Protein AF-X1JIT7-F1 (afdb_monomer_lite)

InterPro domains:
  IPR029058 Alpha/Beta hydrolase fold [G3DSA:3.40.50.1820] (1-82)

Foldseek 3Di:
DEEEPAAPPQRCLCPPCNHPQVPDDPFGKYWYFYPDYPCLQDPPNPPPVSNVVVVLLVVLVCCCPVVVDPPRDNQDDDPRIPDMDGD

Secondary structure (DSSP, 8-state):
-EEEEE-TTTHHHHHSTTSHHHHSPSS-EEEEEEEEETTTTSTT---HHHHHHHHHHHHHHHHHHTS--TT--TT---TTEEEEEE-

Organism: NCBI:txid412755

Structure (mmCIF, N/CA/C/O backbone):
data_AF-X1JIT7-F1
#
_entry.id   AF-X1JIT7-F1
#
loop_
_atom_site.group_PDB
_atom_site.id
_atom_site.type_symbol
_atom_site.label_atom_id
_atom_site.label_alt_id
_atom_site.label_comp_id
_atom_site.label_asym_id
_atom_site.label_entity_id
_atom_site.label_seq_id
_atom_site.pdbx_PDB_ins_code
_atom_site.Cartn_x
_atom_site.Cartn_y
_atom_site.Cartn_z
_atom_site.occupancy
_atom_site.B_iso_or_equiv
_atom_site.auth_seq_id
_atom_site.auth_comp_id
_atom_site.auth_asym_id
_atom_site.auth_atom_id
_atom_site.pdbx_PDB_model_num
ATOM 1 N N . TYR A 1 1 ? -1.201 -2.497 3.402 1.00 97.44 1 TYR A N 1
ATOM 2 C CA . TYR A 1 1 ? -0.336 -3.379 2.596 1.00 97.44 1 TYR A CA 1
ATOM 3 C C . TYR A 1 1 ? -0.031 -2.723 1.272 1.00 97.44 1 TYR A C 1
ATOM 5 O O . TYR A 1 1 ? -0.861 -1.976 0.769 1.00 97.44 1 TYR A O 1
ATOM 13 N N . GLN A 1 2 ? 1.164 -2.955 0.743 1.00 98.06 2 GLN A N 1
ATOM 14 C CA . GLN A 1 2 ? 1.639 -2.307 -0.474 1.00 98.06 2 GLN A CA 1
ATOM 15 C C . GLN A 1 2 ? 2.414 -3.319 -1.317 1.00 98.06 2 GLN A C 1
ATOM 17 O O . GLN A 1 2 ? 3.134 -4.150 -0.765 1.00 98.06 2 GLN A O 1
ATOM 22 N N . GLY A 1 3 ? 2.246 -3.246 -2.632 1.00 98.00 3 GLY A N 1
ATOM 23 C CA . GLY A 1 3 ? 2.947 -4.067 -3.613 1.00 98.00 3 GLY A CA 1
ATOM 24 C C . GLY A 1 3 ? 3.214 -3.283 -4.892 1.00 98.00 3 GLY A C 1
ATOM 25 O O . GLY A 1 3 ? 2.815 -2.124 -5.023 1.00 98.00 3 GLY A O 1
ATOM 26 N N . GLY A 1 4 ? 3.916 -3.897 -5.835 1.00 97.94 4 GLY A N 1
ATOM 27 C CA . GLY A 1 4 ? 4.300 -3.251 -7.081 1.00 97.94 4 GLY A CA 1
ATOM 28 C C . GLY A 1 4 ? 4.328 -4.221 -8.248 1.00 97.94 4 GLY A C 1
ATOM 29 O O . GLY A 1 4 ? 4.830 -5.338 -8.123 1.00 97.94 4 GLY A O 1
ATOM 30 N N . THR A 1 5 ? 3.869 -3.769 -9.417 1.00 98.19 5 THR A N 1
ATOM 31 C CA . THR A 1 5 ? 3.752 -4.638 -10.604 1.00 98.19 5 THR A CA 1
ATOM 32 C C . THR A 1 5 ? 5.095 -5.137 -11.151 1.00 98.19 5 THR A C 1
ATOM 34 O O . THR A 1 5 ? 5.131 -6.012 -12.015 1.00 98.19 5 THR A O 1
ATOM 37 N N . ARG A 1 6 ? 6.223 -4.584 -10.681 1.00 97.81 6 ARG A N 1
ATOM 38 C CA . ARG A 1 6 ? 7.592 -5.017 -11.012 1.00 97.81 6 ARG A CA 1
ATOM 39 C C . ARG A 1 6 ? 8.334 -5.601 -9.806 1.00 97.81 6 ARG A C 1
ATOM 41 O O . ARG A 1 6 ? 9.559 -5.705 -9.846 1.00 97.81 6 ARG A O 1
ATOM 48 N N . ASP A 1 7 ? 7.619 -5.974 -8.746 1.00 97.25 7 ASP A N 1
ATOM 49 C CA . ASP A 1 7 ? 8.139 -6.760 -7.623 1.00 97.25 7 ASP A CA 1
ATOM 50 C C . ASP A 1 7 ? 7.429 -8.126 -7.553 1.00 97.25 7 ASP A C 1
ATOM 52 O O . ASP A 1 7 ? 6.542 -8.333 -6.718 1.00 97.25 7 ASP A O 1
ATOM 56 N N . PRO A 1 8 ? 7.783 -9.069 -8.448 1.00 95.62 8 PRO A N 1
ATOM 57 C CA . PRO A 1 8 ? 7.141 -10.381 -8.509 1.00 95.62 8 PRO A CA 1
ATOM 58 C C . PRO A 1 8 ? 7.543 -11.305 -7.353 1.00 95.62 8 PRO A C 1
ATOM 60 O O . PRO A 1 8 ? 6.950 -12.367 -7.198 1.00 95.62 8 PRO A O 1
ATOM 63 N N . GLN A 1 9 ? 8.554 -10.943 -6.558 1.00 94.06 9 GLN A N 1
ATOM 64 C CA . GLN A 1 9 ? 9.028 -11.773 -5.451 1.00 94.06 9 GLN A CA 1
ATOM 65 C C . GLN A 1 9 ? 8.249 -11.486 -4.166 1.00 94.06 9 GLN A C 1
ATOM 67 O O . GLN A 1 9 ? 7.921 -12.420 -3.437 1.00 94.06 9 GLN A O 1
ATOM 72 N N . ILE A 1 10 ? 7.925 -10.216 -3.899 1.00 97.19 10 ILE A N 1
ATOM 73 C CA . ILE A 1 10 ? 7.236 -9.817 -2.665 1.00 97.19 10 ILE A CA 1
ATOM 74 C C . ILE A 1 10 ? 5.743 -9.591 -2.877 1.00 97.19 10 ILE A C 1
ATOM 76 O O . ILE A 1 10 ? 4.946 -10.019 -2.048 1.00 97.19 10 ILE A O 1
ATOM 80 N N . THR A 1 11 ? 5.316 -8.975 -3.983 1.00 97.31 11 THR A N 1
ATOM 81 C CA . THR A 1 11 ? 3.891 -8.637 -4.165 1.00 97.31 11 THR A CA 1
ATOM 82 C C . THR A 1 11 ? 2.956 -9.847 -4.018 1.00 97.31 11 THR A C 1
ATOM 84 O O . THR A 1 11 ? 1.958 -9.723 -3.302 1.00 97.31 11 THR A O 1
ATOM 87 N N . PRO A 1 12 ? 3.275 -11.046 -4.551 1.00 95.88 12 PRO A N 1
ATOM 88 C CA . PRO A 1 12 ? 2.427 -12.224 -4.356 1.00 95.88 12 PRO A CA 1
ATOM 89 C C . PRO A 1 12 ? 2.337 -12.700 -2.899 1.00 95.88 12 PRO A C 1
ATOM 91 O O . PRO A 1 12 ? 1.284 -13.183 -2.485 1.00 95.88 12 PRO 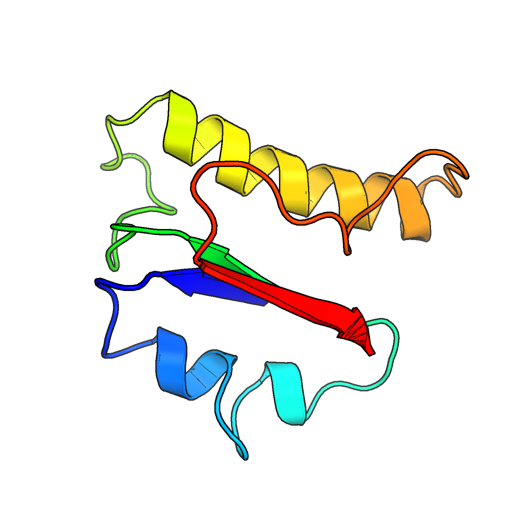A O 1
ATOM 94 N N . THR A 1 13 ? 3.403 -12.547 -2.104 1.00 96.94 13 THR A N 1
ATOM 95 C CA . THR A 1 13 ? 3.408 -12.931 -0.678 1.00 96.94 13 THR A CA 1
ATOM 96 C C . THR A 1 13 ? 2.668 -11.916 0.194 1.00 96.94 13 THR A C 1
ATOM 98 O O . THR A 1 13 ? 2.266 -12.224 1.316 1.00 96.94 13 THR A O 1
ATOM 101 N N . VAL A 1 14 ? 2.431 -10.714 -0.332 1.00 97.19 14 VAL A N 1
ATOM 102 C CA . VAL A 1 14 ? 1.617 -9.684 0.312 1.00 97.19 14 VAL A CA 1
ATOM 103 C C . VAL A 1 14 ? 0.144 -9.818 -0.080 1.00 97.19 14 VAL A C 1
ATOM 105 O O . VAL A 1 14 ? -0.699 -9.921 0.807 1.00 97.19 14 VAL A O 1
ATOM 108 N N . MET A 1 15 ? -0.173 -9.825 -1.378 1.00 95.19 15 MET A N 1
ATOM 109 C CA . MET A 1 15 ? -1.548 -9.768 -1.900 1.00 95.19 15 MET A CA 1
ATOM 110 C C . MET A 1 15 ? -2.237 -11.136 -1.978 1.00 95.19 15 MET A C 1
ATOM 112 O O . MET A 1 15 ? -3.443 -11.210 -1.762 1.00 95.19 15 MET A O 1
ATOM 116 N N . GLY A 1 16 ? -1.500 -12.201 -2.319 1.00 86.69 16 GLY A N 1
ATOM 117 C CA . GLY A 1 16 ? -2.076 -13.467 -2.781 1.00 86.69 16 GLY A CA 1
ATOM 118 C C . GLY A 1 16 ? -3.023 -14.154 -1.782 1.00 86.69 16 GLY A C 1
ATOM 119 O O . GLY A 1 16 ? -3.154 -13.715 -0.640 1.00 86.69 16 GLY A O 1
ATOM 120 N N . PRO A 1 17 ? -3.661 -15.279 -2.157 1.00 89.25 17 PRO A N 1
ATOM 121 C CA . PRO A 1 17 ? -4.648 -15.966 -1.309 1.00 89.25 17 PRO A CA 1
ATOM 122 C C . PRO A 1 17 ? -4.134 -16.332 0.093 1.00 89.25 17 PRO A C 1
ATOM 124 O O . PRO A 1 17 ?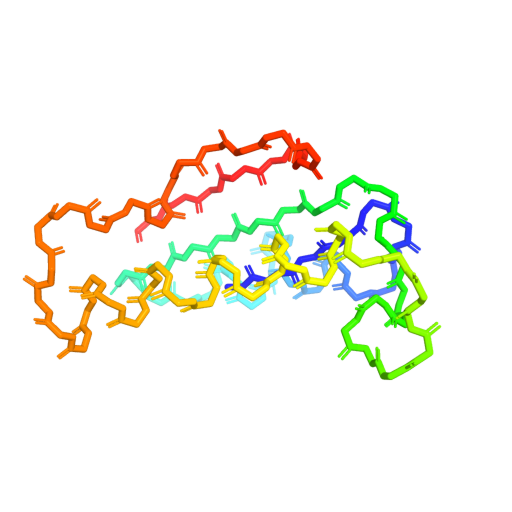 -4.875 -16.261 1.066 1.00 89.25 17 PRO A O 1
ATOM 127 N N . ASN A 1 18 ? -2.839 -16.643 0.199 1.00 91.94 18 ASN A N 1
ATOM 128 C CA . ASN A 1 18 ? -2.141 -16.908 1.461 1.00 91.94 18 ASN A CA 1
ATOM 129 C C . ASN A 1 18 ? -1.198 -15.759 1.857 1.00 91.94 18 ASN A C 1
ATOM 131 O O . ASN A 1 18 ? -0.297 -15.941 2.670 1.00 91.94 18 ASN A O 1
ATOM 135 N N . GLY A 1 19 ? -1.347 -14.587 1.248 1.00 95.44 19 GLY A N 1
ATOM 136 C CA . GLY A 1 19 ? -0.517 -13.422 1.504 1.00 95.44 19 GLY A CA 1
ATOM 137 C C . GLY A 1 19 ? -0.911 -12.684 2.781 1.00 95.44 19 GLY A C 1
ATOM 138 O O . GLY A 1 19 ? -2.004 -12.875 3.323 1.00 95.44 19 GLY A O 1
ATOM 139 N N . ALA A 1 20 ? -0.021 -11.818 3.262 1.00 96.88 20 ALA A N 1
ATOM 140 C CA . ALA A 1 20 ? -0.222 -11.072 4.506 1.00 96.88 20 ALA A CA 1
ATOM 141 C C . ALA A 1 20 ? -1.531 -10.256 4.521 1.00 96.88 20 ALA A C 1
ATOM 143 O O . ALA A 1 20 ? -2.229 -10.219 5.538 1.00 96.88 20 ALA A O 1
ATOM 144 N N . PHE A 1 21 ? -1.905 -9.646 3.390 1.00 97.12 21 PHE A N 1
ATOM 145 C CA . PHE A 1 21 ? -3.175 -8.936 3.257 1.00 97.12 21 PHE A CA 1
ATOM 146 C C . PHE A 1 21 ? -4.358 -9.881 3.469 1.00 97.12 21 PHE A C 1
ATOM 148 O O . PHE A 1 21 ? -5.196 -9.620 4.332 1.00 97.12 21 PHE A O 1
ATOM 155 N N . SER A 1 22 ? -4.402 -11.008 2.756 1.00 95.12 22 SER A N 1
ATOM 156 C CA . SER A 1 22 ? -5.486 -11.996 2.846 1.00 95.12 22 SER A CA 1
ATOM 157 C C . SER A 1 22 ? -5.657 -12.564 4.255 1.00 95.12 22 SER A C 1
ATOM 159 O O . SER A 1 22 ? -6.788 -12.737 4.702 1.00 95.12 22 SER A O 1
ATOM 161 N N . GLN A 1 23 ? -4.566 -12.730 5.004 1.00 96.19 23 GLN A N 1
ATOM 162 C CA . GLN A 1 23 ? -4.594 -13.259 6.374 1.00 96.19 23 GLN A CA 1
ATOM 163 C C . GLN A 1 23 ? -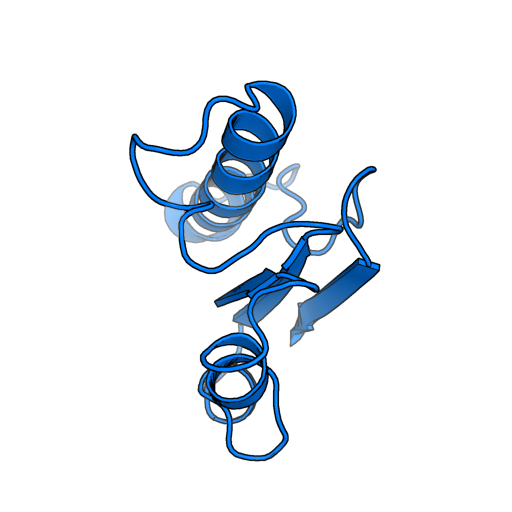4.942 -12.223 7.458 1.00 96.19 23 GLN A C 1
ATOM 165 O O . GLN A 1 23 ? -5.257 -12.593 8.585 1.00 96.19 23 GLN A O 1
ATOM 170 N N . SER A 1 24 ? -4.892 -10.926 7.152 1.00 96.25 24 SER A N 1
ATOM 171 C CA . SER A 1 24 ? -5.156 -9.880 8.151 1.00 96.25 24 SER A CA 1
ATOM 172 C C . SER A 1 24 ? -6.639 -9.709 8.457 1.00 96.25 24 SER A C 1
ATOM 174 O O . SER A 1 24 ? -7.465 -9.763 7.551 1.00 96.25 24 SER A O 1
ATOM 176 N N . ALA A 1 25 ? -6.991 -9.436 9.712 1.00 96.00 25 ALA A N 1
ATOM 177 C CA . ALA A 1 25 ? -8.346 -9.001 10.044 1.00 96.00 25 ALA A CA 1
ATOM 178 C C . ALA A 1 25 ? -8.603 -7.564 9.556 1.00 96.00 25 ALA A C 1
ATOM 180 O O . ALA A 1 25 ? -7.669 -6.780 9.376 1.00 96.00 25 ALA A O 1
ATOM 181 N N . SER A 1 26 ? -9.873 -7.226 9.349 1.00 94.38 26 SER A N 1
ATOM 182 C CA . SER A 1 26 ? -10.313 -5.866 9.032 1.00 94.38 26 SER A CA 1
ATOM 183 C C . SER A 1 26 ? -10.085 -4.900 10.209 1.00 94.38 26 SER A C 1
ATOM 185 O O . SER A 1 26 ? -10.208 -5.322 11.363 1.00 94.38 26 SER A O 1
ATOM 187 N N . PRO A 1 27 ? -9.824 -3.601 9.957 1.00 94.38 27 PRO A N 1
ATOM 188 C CA . PRO A 1 27 ? -9.687 -2.971 8.643 1.00 94.38 27 PRO A CA 1
ATOM 189 C C . PRO A 1 27 ? -8.307 -3.217 8.016 1.00 94.38 27 PRO A C 1
ATOM 191 O O . PRO A 1 27 ? -7.271 -2.982 8.644 1.00 94.38 27 PRO A O 1
ATOM 194 N N . ALA A 1 28 ? -8.281 -3.628 6.749 1.00 95.75 28 ALA A N 1
ATOM 195 C CA . ALA A 1 28 ? -7.048 -3.818 5.995 1.00 95.75 28 ALA A CA 1
ATOM 196 C C . ALA A 1 28 ? -7.188 -3.330 4.551 1.00 95.75 28 ALA A C 1
ATOM 198 O O . ALA A 1 28 ? -8.206 -3.535 3.898 1.00 95.75 28 ALA A O 1
ATOM 199 N N . TYR A 1 29 ? -6.104 -2.751 4.031 1.00 97.38 29 TYR A N 1
ATOM 200 C CA . TYR A 1 29 ? -6.032 -2.241 2.663 1.00 97.38 29 TYR A CA 1
ATOM 201 C C . TYR A 1 29 ? -4.803 -2.785 1.957 1.00 97.38 29 TYR A C 1
ATOM 203 O O . TYR A 1 29 ? -3.732 -2.884 2.566 1.00 97.38 29 TYR A O 1
ATOM 211 N N . PHE A 1 30 ? -4.934 -3.082 0.674 1.00 98.12 30 PHE A N 1
ATOM 212 C CA . PHE A 1 30 ? -3.821 -3.384 -0.210 1.00 98.12 30 PHE A CA 1
ATOM 213 C C . PHE A 1 30 ? -3.845 -2.433 -1.404 1.00 98.12 30 PHE A C 1
ATOM 215 O O . PHE A 1 30 ? -4.901 -2.197 -1.977 1.00 98.12 30 PHE A O 1
ATOM 222 N N . VAL A 1 31 ? -2.680 -1.907 -1.778 1.00 98.50 31 VAL A N 1
ATOM 223 C CA . VAL A 1 31 ? -2.494 -1.125 -3.003 1.00 98.50 31 VAL A CA 1
ATOM 224 C C . VAL A 1 31 ? -1.331 -1.690 -3.809 1.00 98.50 31 VAL A C 1
ATOM 226 O O . VAL A 1 31 ? -0.243 -1.912 -3.269 1.00 98.50 31 VAL A O 1
ATOM 229 N N . GLU A 1 32 ? -1.553 -1.902 -5.104 1.00 98.44 32 GLU A N 1
ATOM 230 C CA . GLU A 1 32 ? -0.501 -2.240 -6.060 1.00 98.44 32 GLU A CA 1
ATOM 231 C C . GLU A 1 32 ? -0.127 -1.009 -6.890 1.00 98.44 32 GLU A C 1
ATOM 233 O O . GLU A 1 32 ? -0.957 -0.414 -7.583 1.00 98.44 32 GLU A O 1
ATOM 238 N N . PHE A 1 33 ? 1.144 -0.621 -6.822 1.00 98.44 33 PHE A N 1
ATOM 239 C CA . PHE A 1 33 ? 1.680 0.514 -7.560 1.00 98.44 33 PHE A CA 1
ATOM 240 C C . PHE A 1 33 ? 2.185 0.084 -8.938 1.00 98.44 33 PHE A C 1
ATOM 242 O O . PHE A 1 33 ? 3.011 -0.826 -9.085 1.00 98.44 33 PHE A O 1
ATOM 249 N N . ASN A 1 34 ? 1.739 0.795 -9.969 1.00 98.12 34 ASN A N 1
ATOM 250 C CA . ASN A 1 34 ? 2.164 0.541 -11.333 1.00 98.12 34 ASN A CA 1
ATOM 251 C C . ASN A 1 34 ? 3.659 0.858 -11.496 1.00 98.12 34 ASN A C 1
ATOM 253 O O . ASN A 1 34 ? 4.123 1.948 -11.168 1.00 98.12 34 ASN A O 1
ATOM 257 N N . ARG A 1 35 ? 4.413 -0.084 -12.069 1.00 96.81 35 ARG A N 1
ATOM 258 C CA . ARG A 1 35 ? 5.857 -0.003 -12.345 1.0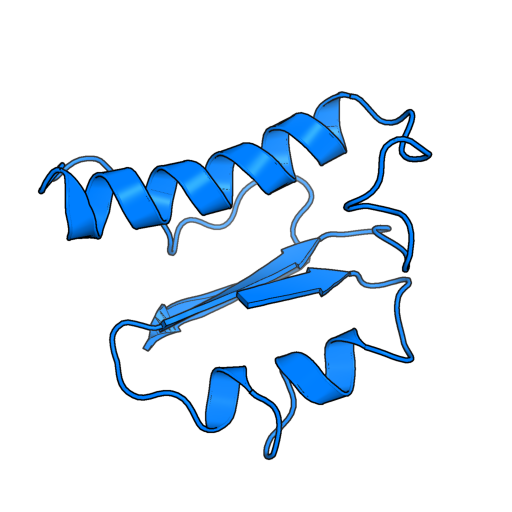0 96.81 35 ARG A CA 1
ATOM 259 C C . ARG A 1 35 ? 6.744 0.090 -11.098 1.00 96.81 35 ARG A C 1
ATOM 261 O O . ARG A 1 35 ? 7.957 0.236 -11.262 1.00 96.81 35 ARG A O 1
ATOM 268 N N . ALA A 1 36 ? 6.192 -0.038 -9.893 1.00 97.88 36 ALA A N 1
ATOM 269 C CA . ALA A 1 36 ? 6.983 -0.146 -8.674 1.00 97.88 36 ALA A CA 1
ATOM 270 C C . ALA A 1 36 ? 7.689 -1.506 -8.628 1.00 97.88 36 ALA A C 1
ATOM 272 O O . ALA A 1 36 ? 7.057 -2.547 -8.800 1.00 97.88 36 ALA A O 1
ATOM 273 N N . GLY A 1 37 ? 9.009 -1.482 -8.442 1.00 96.88 37 GLY A N 1
ATOM 274 C CA . GLY A 1 37 ? 9.824 -2.674 -8.212 1.00 96.88 37 GLY A CA 1
ATOM 275 C C . GLY A 1 37 ? 10.294 -2.767 -6.766 1.00 96.88 37 GLY A C 1
ATOM 276 O O . GLY A 1 37 ? 9.993 -1.896 -5.957 1.00 96.88 37 GLY A O 1
ATOM 277 N N . HIS A 1 38 ? 11.102 -3.781 -6.464 1.00 96.75 38 HIS A N 1
ATOM 278 C CA . HIS A 1 38 ? 11.519 -4.115 -5.096 1.00 96.75 38 HIS A CA 1
ATOM 279 C C . HIS A 1 38 ? 12.139 -2.952 -4.299 1.00 96.75 38 HIS A C 1
ATOM 281 O O . HIS A 1 38 ? 11.967 -2.830 -3.092 1.00 96.75 38 HIS A O 1
ATOM 287 N N . GLN A 1 39 ? 12.822 -2.037 -4.989 1.00 96.12 39 GLN A N 1
ATOM 288 C CA . GLN A 1 39 ? 13.473 -0.873 -4.382 1.00 96.12 39 GLN A CA 1
ATOM 289 C C . GLN A 1 39 ? 12.569 0.372 -4.286 1.00 96.12 39 GLN A C 1
ATOM 291 O O . GLN A 1 39 ? 13.038 1.438 -3.897 1.00 96.12 39 GLN A O 1
ATOM 296 N N . ALA A 1 40 ? 11.281 0.290 -4.645 1.00 97.19 40 ALA A N 1
ATOM 297 C CA . ALA A 1 40 ? 10.397 1.461 -4.698 1.00 97.19 40 ALA A CA 1
ATOM 298 C C . ALA A 1 40 ? 10.190 2.135 -3.328 1.00 97.19 40 ALA A C 1
ATOM 300 O O . ALA A 1 40 ? 9.984 3.348 -3.270 1.00 97.19 40 ALA A O 1
ATOM 301 N N . TRP A 1 41 ? 10.303 1.367 -2.242 1.00 96.94 41 TRP A N 1
ATOM 302 C CA . TRP A 1 41 ? 10.149 1.827 -0.858 1.00 96.94 41 TRP A CA 1
ATOM 303 C C . TRP A 1 41 ? 11.460 2.266 -0.195 1.00 96.94 41 TRP A C 1
ATOM 305 O O . TRP A 1 41 ? 11.466 2.608 0.985 1.00 96.94 41 TRP A O 1
ATOM 315 N N . THR A 1 42 ? 12.577 2.257 -0.924 1.00 95.31 42 THR A N 1
ATOM 316 C CA . THR A 1 42 ? 13.888 2.646 -0.391 1.00 95.31 42 THR A CA 1
ATOM 317 C C . THR A 1 42 ? 14.321 4.017 -0.910 1.00 95.31 42 THR A C 1
ATOM 319 O O . THR A 1 42 ? 13.689 4.630 -1.776 1.00 95.31 42 THR A O 1
ATOM 322 N N . ASN A 1 43 ? 15.452 4.512 -0.402 1.00 93.75 43 ASN A N 1
ATOM 323 C CA . ASN A 1 43 ? 16.049 5.761 -0.878 1.00 93.75 43 ASN A CA 1
ATOM 324 C C . ASN A 1 43 ? 16.614 5.671 -2.308 1.00 93.75 43 ASN A C 1
ATOM 326 O O . ASN A 1 43 ? 16.921 6.711 -2.887 1.00 93.75 43 ASN A O 1
ATOM 330 N N . TYR A 1 44 ? 16.698 4.471 -2.896 1.00 92.94 44 TYR A N 1
ATOM 331 C CA . TYR A 1 44 ? 17.105 4.272 -4.292 1.00 92.94 44 TYR A CA 1
ATOM 332 C C . TYR A 1 44 ? 15.995 4.598 -5.300 1.00 92.94 44 TYR A C 1
ATOM 334 O O . TYR A 1 44 ? 16.245 4.685 -6.502 1.00 92.94 44 TYR A O 1
ATOM 342 N N . ASN A 1 45 ? 14.760 4.806 -4.840 1.00 92.12 45 ASN A N 1
ATOM 343 C CA . ASN A 1 45 ? 13.699 5.302 -5.699 1.00 92.12 45 ASN A CA 1
ATOM 344 C C . ASN A 1 45 ? 13.894 6.804 -5.974 1.00 92.12 45 ASN A C 1
ATOM 346 O O . ASN A 1 45 ? 13.705 7.643 -5.090 1.00 92.12 45 ASN A O 1
ATOM 350 N N . HIS A 1 46 ? 14.237 7.142 -7.218 1.00 92.50 46 HIS A N 1
ATOM 351 C CA . HIS A 1 46 ? 14.377 8.526 -7.686 1.00 92.50 46 HIS A CA 1
ATOM 352 C C . HIS A 1 46 ? 13.092 9.095 -8.314 1.00 92.50 46 HIS A C 1
ATOM 354 O O . HIS A 1 46 ? 13.039 10.278 -8.648 1.00 92.50 46 HIS A O 1
ATOM 360 N N . ASN A 1 47 ? 12.034 8.289 -8.463 1.00 95.50 47 ASN A N 1
ATOM 361 C CA . ASN A 1 47 ? 10.745 8.756 -8.967 1.00 95.50 47 ASN A CA 1
ATOM 362 C C . ASN A 1 47 ? 9.961 9.441 -7.838 1.00 95.50 47 ASN A C 1
ATOM 364 O O . ASN A 1 47 ? 9.291 8.782 -7.042 1.00 95.50 47 ASN A O 1
ATOM 368 N N . LYS A 1 48 ? 10.038 10.775 -7.789 1.00 95.62 48 LYS A N 1
ATOM 369 C CA . LYS A 1 48 ? 9.384 11.600 -6.763 1.00 95.62 48 LYS A CA 1
ATOM 370 C C . LYS A 1 48 ? 7.879 11.332 -6.658 1.00 95.62 48 LYS A C 1
ATOM 372 O O . LYS A 1 48 ? 7.401 11.081 -5.558 1.00 95.62 48 LYS A O 1
ATOM 377 N N . THR A 1 49 ? 7.168 11.299 -7.784 1.00 96.12 49 THR A N 1
ATOM 378 C CA . THR A 1 49 ? 5.718 11.058 -7.816 1.00 96.12 49 THR A CA 1
ATOM 379 C C . THR A 1 49 ? 5.355 9.708 -7.203 1.00 96.12 49 THR A C 1
ATOM 381 O O . THR A 1 49 ? 4.426 9.620 -6.409 1.00 96.12 49 THR A O 1
ATOM 384 N N . MET A 1 50 ? 6.118 8.652 -7.500 1.00 96.56 50 MET A N 1
ATOM 385 C CA . MET A 1 50 ? 5.878 7.335 -6.903 1.00 96.56 50 MET A CA 1
ATOM 386 C C . MET A 1 50 ? 6.147 7.325 -5.393 1.00 96.56 50 MET A C 1
ATOM 388 O O . MET A 1 50 ? 5.406 6.686 -4.654 1.00 96.56 50 MET A O 1
ATOM 392 N N . LYS A 1 51 ? 7.172 8.045 -4.913 1.00 97.00 51 LYS A N 1
ATOM 393 C CA . LYS A 1 51 ? 7.425 8.177 -3.467 1.00 97.00 51 LYS A CA 1
ATOM 394 C C . LYS A 1 51 ? 6.269 8.878 -2.762 1.00 97.00 51 LYS A C 1
ATOM 396 O O . LYS A 1 51 ? 5.817 8.409 -1.724 1.00 97.00 51 LYS A O 1
ATOM 401 N N . GLU A 1 52 ? 5.800 9.986 -3.329 1.00 97.25 52 GLU A N 1
ATOM 402 C CA . GLU A 1 52 ? 4.672 10.752 -2.792 1.00 97.25 52 GLU A CA 1
ATOM 403 C C . GLU A 1 52 ? 3.399 9.907 -2.759 1.00 97.25 52 GLU A C 1
ATOM 405 O O . GLU A 1 52 ? 2.706 9.900 -1.746 1.00 97.25 52 GLU A O 1
ATOM 410 N N . LEU A 1 53 ? 3.151 9.124 -3.811 1.00 97.94 53 LEU A N 1
ATOM 411 C CA . LEU A 1 53 ? 2.015 8.210 -3.886 1.00 97.94 53 LEU A CA 1
ATOM 412 C C . LEU A 1 53 ? 2.099 7.070 -2.852 1.00 97.94 53 LEU A C 1
ATOM 414 O O . LEU A 1 53 ? 1.116 6.749 -2.191 1.00 97.94 53 LEU A O 1
ATOM 418 N N . ILE A 1 54 ? 3.277 6.470 -2.655 1.00 97.94 54 ILE A N 1
ATOM 419 C CA . ILE A 1 54 ? 3.493 5.463 -1.600 1.00 97.94 54 ILE A CA 1
ATOM 420 C C . ILE A 1 54 ? 3.186 6.059 -0.218 1.00 97.94 54 ILE A C 1
ATOM 422 O O . ILE A 1 54 ? 2.483 5.441 0.588 1.00 97.94 54 ILE A O 1
ATOM 426 N N . ILE A 1 55 ? 3.690 7.269 0.044 1.00 97.75 55 ILE A N 1
ATOM 427 C CA . ILE A 1 55 ? 3.483 7.984 1.306 1.00 97.75 55 ILE A CA 1
ATOM 428 C C . ILE A 1 55 ? 2.007 8.348 1.494 1.00 97.75 55 ILE A C 1
ATOM 430 O O . ILE A 1 55 ? 1.494 8.193 2.602 1.00 97.75 55 ILE A O 1
ATOM 434 N N . SER A 1 56 ? 1.305 8.788 0.445 1.00 98.06 56 SER A N 1
ATOM 435 C CA . SER A 1 56 ? -0.090 9.222 0.558 1.00 98.06 56 SER A CA 1
ATOM 436 C C . SER A 1 56 ? -1.005 8.099 1.039 1.00 98.06 56 SER A C 1
ATOM 438 O O . SER A 1 56 ? -1.844 8.343 1.899 1.00 98.06 56 SER A O 1
ATOM 440 N N . TYR A 1 57 ? -0.809 6.860 0.575 1.00 98.38 57 TYR A N 1
ATOM 441 C CA . TYR A 1 57 ? -1.575 5.714 1.084 1.00 98.38 57 TYR A CA 1
ATOM 442 C C . TYR A 1 57 ? -1.256 5.389 2.548 1.00 98.38 57 TYR A C 1
ATOM 444 O O . TYR A 1 57 ? -2.167 5.065 3.312 1.00 98.38 57 TYR A O 1
ATOM 452 N N . CYS A 1 58 ? 0.011 5.502 2.966 1.00 97.69 58 CYS A N 1
ATOM 453 C CA . CYS A 1 58 ? 0.379 5.331 4.375 1.00 97.69 58 CYS A CA 1
ATOM 454 C C . CYS A 1 58 ? -0.311 6.380 5.255 1.00 97.69 58 CYS A C 1
ATOM 456 O O . CYS A 1 58 ? -0.895 6.042 6.285 1.00 97.69 58 CYS A O 1
ATOM 458 N N . LEU A 1 59 ? -0.274 7.646 4.833 1.00 98.31 59 LEU A N 1
ATOM 459 C CA . LEU A 1 59 ? -0.908 8.742 5.558 1.00 98.31 59 LEU A CA 1
ATOM 460 C C . LEU A 1 59 ? -2.429 8.606 5.572 1.00 98.31 59 LEU A C 1
ATOM 462 O O . LEU A 1 59 ? -3.009 8.742 6.639 1.00 98.31 59 LEU A O 1
ATOM 466 N N . ALA A 1 60 ? -3.071 8.254 4.455 1.00 98.38 60 ALA A N 1
ATOM 467 C CA . ALA A 1 60 ? -4.523 8.085 4.394 1.00 98.38 60 ALA A CA 1
ATOM 468 C C . ALA A 1 60 ? -5.025 7.030 5.394 1.00 98.38 60 ALA A C 1
ATOM 470 O O . ALA A 1 60 ? -6.027 7.248 6.074 1.00 98.38 60 ALA A O 1
ATOM 471 N N . PHE A 1 61 ? -4.308 5.911 5.544 1.00 97.56 61 PHE A N 1
ATOM 472 C CA . PHE A 1 61 ? -4.654 4.900 6.543 1.00 97.56 61 PHE A CA 1
ATOM 473 C C . PHE A 1 61 ? -4.519 5.440 7.975 1.00 97.56 61 PHE A C 1
ATOM 475 O O . PHE A 1 61 ? -5.437 5.304 8.786 1.00 97.56 61 PHE A O 1
ATOM 482 N N . LEU A 1 62 ? -3.392 6.084 8.291 1.00 98.06 62 LEU A N 1
ATOM 483 C CA . LEU A 1 62 ? -3.145 6.633 9.627 1.00 98.06 62 LEU A CA 1
ATOM 484 C C . LEU A 1 62 ? -4.110 7.777 9.961 1.00 98.06 62 LEU A C 1
ATOM 486 O O . LEU A 1 62 ? -4.645 7.843 11.065 1.00 98.06 62 LEU A O 1
ATOM 490 N N . ASP A 1 63 ? -4.389 8.653 9.006 1.00 98.56 63 ASP A N 1
ATOM 491 C CA . ASP A 1 63 ? -5.342 9.741 9.174 1.00 98.56 63 ASP A CA 1
ATOM 492 C C . ASP A 1 63 ? -6.748 9.192 9.435 1.00 98.56 63 ASP A C 1
ATOM 494 O O . ASP A 1 63 ? -7.437 9.700 10.320 1.00 98.56 63 ASP A O 1
ATOM 498 N N . LYS A 1 64 ? -7.154 8.117 8.746 1.00 97.94 64 LYS A N 1
ATOM 499 C CA . LYS A 1 64 ? -8.457 7.476 8.962 1.00 97.94 64 LYS A CA 1
ATOM 500 C C . LYS A 1 64 ? -8.570 6.836 10.344 1.00 97.94 64 LYS A C 1
ATOM 502 O O . LYS A 1 64 ? -9.526 7.117 11.062 1.00 97.94 64 LYS A O 1
ATOM 507 N N . TYR A 1 65 ? -7.613 5.986 10.715 1.00 96.44 65 TYR A N 1
ATOM 508 C CA . TYR A 1 65 ? -7.765 5.084 11.865 1.00 96.44 65 TYR A CA 1
ATOM 509 C C . TYR A 1 65 ? -7.062 5.539 13.140 1.00 96.44 65 TYR A C 1
ATOM 511 O O . TYR A 1 65 ? -7.473 5.141 14.225 1.00 96.44 65 TYR A O 1
ATOM 519 N N . VAL A 1 66 ? -6.031 6.377 13.035 1.00 96.62 66 VAL A N 1
ATOM 520 C CA . VAL A 1 66 ? -5.325 6.923 14.205 1.00 96.62 66 VAL A CA 1
ATOM 521 C C . VAL A 1 66 ? -5.852 8.310 14.549 1.00 96.62 66 VAL A C 1
ATOM 523 O O . VAL A 1 66 ? -6.078 8.605 15.718 1.00 96.62 66 VAL A O 1
ATOM 526 N N . LYS A 1 67 ? -6.080 9.162 13.541 1.00 97.88 67 LYS A N 1
ATOM 527 C CA . LYS A 1 67 ? -6.574 10.534 13.761 1.00 97.88 67 LYS A CA 1
ATOM 528 C C . LYS A 1 67 ? -8.096 10.671 13.668 1.00 97.88 67 LYS A C 1
ATOM 530 O O . LYS A 1 67 ? -8.615 11.733 13.995 1.00 97.88 67 LYS A O 1
ATOM 535 N N . GLY A 1 68 ? -8.809 9.638 13.216 1.00 97.50 68 GLY A N 1
ATOM 536 C CA . GLY A 1 68 ? -10.268 9.673 13.073 1.00 97.50 68 GLY A CA 1
ATOM 537 C C . GLY A 1 68 ? -10.764 10.609 11.964 1.00 97.50 68 GLY A C 1
ATOM 538 O O . GLY A 1 68 ? -11.890 11.098 12.027 1.00 97.50 68 GLY A O 1
ATOM 539 N N . SER A 1 69 ? -9.937 10.896 10.955 1.00 97.88 69 SER A N 1
ATOM 540 C CA . SER A 1 69 ? -10.304 11.790 9.857 1.00 97.88 69 SER A CA 1
ATOM 541 C C . SER A 1 69 ? -11.398 11.173 8.983 1.00 97.88 69 SER A C 1
ATOM 543 O O . SER A 1 69 ? -11.202 10.138 8.340 1.00 97.88 69 SER A O 1
ATOM 545 N N . ALA A 1 70 ? -12.554 11.836 8.910 1.00 95.25 70 ALA A N 1
ATOM 546 C CA . ALA A 1 70 ? -13.669 11.381 8.085 1.00 95.25 70 ALA A CA 1
ATOM 547 C C . ALA A 1 70 ? -13.370 11.479 6.578 1.00 95.25 70 ALA A C 1
ATOM 549 O O . ALA A 1 70 ? -13.874 10.659 5.814 1.00 95.25 70 ALA A O 1
ATOM 550 N N . SER A 1 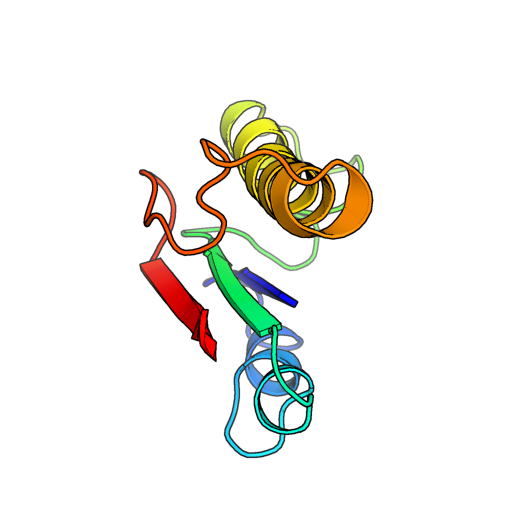71 ? -12.530 12.435 6.169 1.00 95.81 71 SER A N 1
ATOM 551 C CA . SER A 1 71 ? -12.168 12.686 4.769 1.00 95.81 71 SER A CA 1
ATOM 552 C C . SER A 1 71 ? -11.033 11.804 4.248 1.00 95.81 71 SER A C 1
ATOM 554 O O . SER A 1 71 ? -10.772 11.802 3.048 1.00 95.81 71 SER A O 1
ATOM 556 N N . ALA A 1 72 ? -10.350 11.056 5.118 1.00 97.50 72 ALA A N 1
ATOM 557 C CA . ALA A 1 72 ? -9.320 10.123 4.688 1.00 97.50 72 ALA A CA 1
ATOM 558 C C . ALA A 1 72 ? -9.947 8.914 3.968 1.00 97.50 72 ALA A C 1
ATOM 560 O O . ALA A 1 72 ? -10.868 8.277 4.494 1.00 97.50 72 ALA A O 1
ATOM 561 N N . ALA A 1 73 ? -9.426 8.605 2.777 1.00 96.81 73 ALA A N 1
ATOM 562 C CA . ALA A 1 73 ? -9.948 7.583 1.867 1.00 96.81 73 ALA A CA 1
ATOM 563 C C . ALA A 1 73 ? -8.847 6.578 1.453 1.00 96.81 73 ALA A C 1
ATOM 565 O O . ALA A 1 73 ? -8.310 6.664 0.348 1.00 96.81 73 ALA A O 1
ATOM 566 N N . PRO A 1 74 ? -8.446 5.647 2.342 1.00 96.75 74 PRO A N 1
ATOM 567 C CA . PRO A 1 74 ? -7.398 4.658 2.053 1.00 96.75 74 PRO A CA 1
ATOM 568 C C . PRO A 1 74 ? -7.774 3.614 0.978 1.00 96.75 74 PRO A C 1
ATOM 570 O O . PRO A 1 74 ? -6.887 2.949 0.448 1.00 96.75 74 PRO A O 1
ATOM 573 N N . ASP A 1 75 ? -9.057 3.478 0.644 1.00 96.38 75 ASP A N 1
ATOM 574 C CA . ASP A 1 75 ? -9.616 2.679 -0.459 1.00 96.38 75 ASP A CA 1
ATOM 575 C C . ASP A 1 75 ? -9.657 3.411 -1.805 1.00 96.38 75 ASP A C 1
ATOM 577 O O . ASP A 1 75 ? -9.936 2.792 -2.835 1.00 96.38 75 ASP A O 1
ATOM 581 N N . GLN A 1 76 ? -9.391 4.718 -1.839 1.00 97.56 76 GLN A N 1
ATOM 582 C CA . GLN A 1 76 ? -9.450 5.461 -3.090 1.00 97.56 76 GLN A CA 1
ATOM 583 C C . GLN A 1 76 ? -8.356 4.976 -4.043 1.00 97.56 76 GLN A C 1
ATOM 585 O O . GLN A 1 76 ? -7.173 4.999 -3.708 1.00 97.56 76 GLN A O 1
ATOM 590 N N . LYS A 1 77 ? -8.733 4.591 -5.264 1.00 97.88 77 LYS A N 1
ATOM 591 C CA . LYS A 1 77 ? -7.786 4.293 -6.343 1.00 97.88 77 LYS A CA 1
ATOM 592 C C . LYS A 1 77 ? -7.252 5.592 -6.947 1.00 97.88 77 LYS A C 1
ATOM 594 O O . LYS A 1 77 ? -8.025 6.393 -7.466 1.00 97.88 77 LYS A O 1
ATOM 599 N N . LEU A 1 78 ? -5.940 5.792 -6.867 1.00 97.81 78 LEU A N 1
ATOM 600 C CA . LEU A 1 78 ? -5.247 6.970 -7.391 1.00 97.81 78 LEU A CA 1
ATOM 601 C C . LEU A 1 78 ? -4.471 6.634 -8.670 1.00 97.81 78 LEU A C 1
ATOM 603 O O . LEU A 1 78 ? -4.086 5.481 -8.897 1.00 97.81 78 LEU A O 1
ATOM 607 N N . ASP A 1 79 ? -4.194 7.652 -9.483 1.00 97.94 79 ASP A N 1
ATOM 608 C CA . ASP A 1 79 ? -3.338 7.509 -10.661 1.00 97.94 79 ASP A CA 1
ATOM 609 C C . ASP A 1 79 ? -1.964 6.953 -10.272 1.00 97.94 79 ASP A C 1
ATOM 611 O O . ASP A 1 79 ? -1.345 7.370 -9.294 1.00 97.94 79 ASP A O 1
ATOM 615 N N . GLY A 1 80 ? -1.482 5.982 -11.050 1.00 97.31 80 GLY A N 1
ATOM 616 C CA . GLY A 1 80 ? -0.257 5.247 -10.730 1.00 97.31 80 GLY A CA 1
ATOM 617 C C . GLY A 1 80 ? -0.479 3.979 -9.900 1.00 97.31 80 GLY A C 1
ATOM 618 O O . GLY A 1 80 ? 0.499 3.300 -9.590 1.00 97.31 80 GLY A O 1
ATOM 619 N N . THR A 1 81 ? -1.727 3.605 -9.605 1.00 98.12 81 THR A N 1
ATOM 620 C CA . THR A 1 81 ? -2.079 2.302 -9.013 1.00 98.12 81 THR A CA 1
ATOM 621 C C . THR A 1 81 ? -2.777 1.391 -10.023 1.00 98.12 81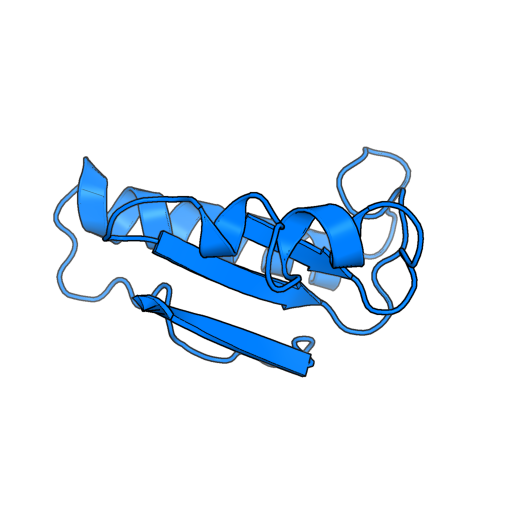 THR A C 1
ATOM 623 O O . THR A 1 81 ? -3.530 1.846 -10.888 1.00 98.12 81 THR A O 1
ATOM 626 N N . THR A 1 82 ? -2.523 0.089 -9.939 1.00 97.69 82 THR A N 1
ATOM 627 C CA . THR A 1 82 ? -3.230 -0.934 -10.728 1.00 97.69 82 THR A CA 1
ATOM 628 C C . THR A 1 82 ? -4.410 -1.507 -9.965 1.00 97.69 82 THR A C 1
ATOM 630 O O . THR A 1 82 ? -5.462 -1.733 -10.567 1.00 97.69 82 THR A O 1
ATOM 633 N N . GLU A 1 83 ? -4.292 -1.639 -8.647 1.00 96.56 83 GLU A N 1
ATOM 634 C CA . GLU A 1 83 ? -5.312 -2.241 -7.796 1.00 96.56 83 GLU A CA 1
ATOM 635 C C . GLU A 1 83 ? -5.336 -1.596 -6.407 1.00 96.56 83 GLU A C 1
ATOM 637 O O . GLU A 1 83 ? -4.288 -1.256 -5.856 1.00 96.56 83 GLU A O 1
ATOM 642 N N . VAL A 1 84 ? -6.543 -1.437 -5.855 1.00 97.62 84 VAL A N 1
ATOM 643 C CA . VAL A 1 84 ? -6.773 -1.091 -4.450 1.00 97.62 84 VAL A CA 1
ATOM 644 C C . VAL A 1 84 ? -7.862 -2.011 -3.917 1.00 97.62 84 VAL A C 1
ATOM 646 O O . VAL A 1 84 ? -8.960 -2.056 -4.468 1.00 97.62 84 VAL A O 1
ATOM 649 N N . LEU A 1 85 ? -7.540 -2.750 -2.862 1.00 97.06 85 LEU A N 1
ATOM 650 C CA . LEU A 1 85 ? -8.438 -3.673 -2.181 1.00 97.06 85 LEU A CA 1
ATOM 651 C C . LEU A 1 85 ? -8.640 -3.210 -0.745 1.00 97.06 85 LEU A C 1
ATOM 653 O O . LEU A 1 85 ? -7.697 -2.752 -0.097 1.00 97.06 85 LEU A O 1
ATOM 657 N N . ALA A 1 86 ? -9.854 -3.387 -0.241 1.00 95.75 86 ALA A N 1
ATOM 658 C CA . ALA A 1 86 ? -10.229 -3.069 1.126 1.00 95.75 86 ALA A CA 1
ATOM 659 C C . ALA A 1 86 ? -11.037 -4.223 1.721 1.00 95.75 86 ALA A C 1
ATOM 661 O O . ALA A 1 86 ? -11.808 -4.874 1.011 1.00 95.75 86 ALA A O 1
ATOM 662 N N . LYS A 1 87 ? -10.861 -4.458 3.018 1.00 93.38 87 LYS A N 1
ATOM 663 C CA . LYS A 1 87 ? -11.722 -5.328 3.816 1.00 93.38 87 LYS A CA 1
ATOM 664 C C . LYS A 1 87 ? -11.840 -4.835 5.245 1.00 93.38 87 LYS A C 1
ATOM 666 O O . LYS A 1 87 ? -10.887 -4.197 5.751 1.00 93.38 87 LYS A O 1
#

Radius of gyration: 12.68 Å; chains: 1; bounding box: 31×30×27 Å

pLDDT: mean 96.53, std 2.0, range [86.69, 98.56]

Sequence (87 aa):
YQGGTRDPQITPTVMGPNGAFSQSASPAYFVEFNRAGHQAWTNYNHNKTMKELIISYCLAFLDKYVKGSASAAPDQKLDGTTEVLAK